Protein AF-A0A2J9PM62-F1 (afdb_monomer_lite)

pLDDT: mean 78.8, std 12.91, range [48.06, 93.06]

Structure (mmCIF, N/CA/C/O backbone):
data_AF-A0A2J9PM62-F1
#
_entry.id   AF-A0A2J9PM62-F1
#
loop_
_atom_site.group_PDB
_atom_site.id
_atom_site.type_symbol
_atom_site.label_atom_id
_atom_site.label_alt_id
_atom_site.label_comp_id
_atom_site.label_asym_id
_atom_site.label_entity_id
_atom_site.label_seq_id
_atom_site.pdbx_PDB_ins_code
_atom_site.Cartn_x
_atom_site.Cartn_y
_atom_site.Cartn_z
_atom_site.occupancy
_atom_site.B_iso_or_equiv
_atom_site.auth_seq_id
_atom_site.auth_comp_id
_atom_site.auth_asym_id
_atom_site.auth_atom_id
_atom_site.pdbx_PDB_model_num
ATOM 1 N N . MET A 1 1 ? -11.482 13.653 9.516 1.00 56.00 1 MET A N 1
ATOM 2 C CA . MET A 1 1 ? -10.081 13.637 9.024 1.00 56.00 1 MET A CA 1
ATOM 3 C C . MET A 1 1 ? -9.746 12.405 8.173 1.00 56.00 1 MET A C 1
ATOM 5 O O . MET A 1 1 ? -9.109 12.595 7.148 1.00 56.00 1 MET A O 1
ATOM 9 N N . LYS A 1 2 ? -10.224 11.191 8.514 1.00 48.06 2 LYS A N 1
ATOM 10 C CA . LYS A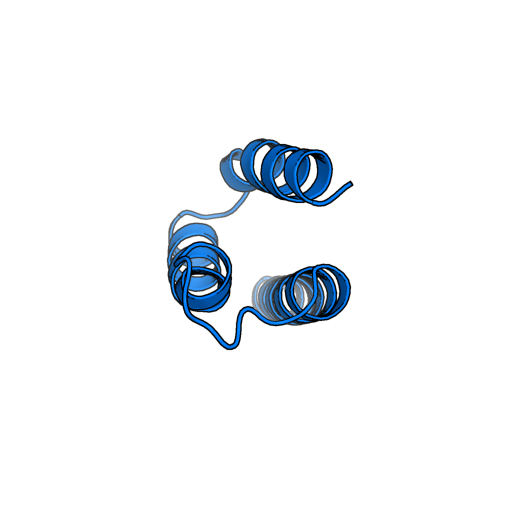 1 2 ? -9.979 9.933 7.765 1.00 48.06 2 LYS A CA 1
ATOM 11 C C . LYS A 1 2 ? -10.232 10.000 6.242 1.00 48.06 2 LYS A C 1
ATOM 13 O O . LYS A 1 2 ? -9.361 9.602 5.480 1.00 48.06 2 LYS A O 1
ATOM 18 N N . LEU A 1 3 ? -11.343 10.593 5.783 1.00 52.25 3 LEU A N 1
ATOM 19 C CA . LEU A 1 3 ? -11.646 10.718 4.341 1.00 52.25 3 LEU A CA 1
ATOM 20 C C . LEU A 1 3 ? -10.577 11.485 3.537 1.00 52.25 3 LEU A C 1
ATOM 22 O O . LEU A 1 3 ? -10.300 11.137 2.392 1.00 52.25 3 LEU A O 1
ATOM 26 N N . LYS A 1 4 ? -9.936 12.507 4.124 1.00 55.94 4 LYS A N 1
ATOM 27 C CA . LYS A 1 4 ? -8.901 13.295 3.427 1.00 55.94 4 LYS A CA 1
ATOM 28 C C . LYS A 1 4 ? -7.626 12.489 3.166 1.00 55.94 4 LYS A C 1
ATOM 30 O O . LYS A 1 4 ? -6.986 12.701 2.144 1.00 55.94 4 LYS A O 1
ATOM 35 N N . LEU A 1 5 ? -7.273 11.569 4.063 1.00 59.75 5 LEU A N 1
ATOM 36 C CA . LEU A 1 5 ? -6.056 10.757 3.964 1.00 59.75 5 LEU A CA 1
ATOM 37 C C . LEU A 1 5 ? -6.165 9.683 2.880 1.00 59.75 5 LEU A C 1
ATOM 39 O O . LEU A 1 5 ? -5.247 9.525 2.081 1.00 59.75 5 LEU A O 1
ATOM 43 N N . VAL A 1 6 ? -7.327 9.032 2.790 1.00 61.59 6 VAL A N 1
ATOM 44 C CA . VAL A 1 6 ? -7.641 8.097 1.697 1.00 61.59 6 VAL A CA 1
ATOM 45 C C . VAL A 1 6 ? -7.590 8.811 0.345 1.00 61.59 6 VAL A C 1
ATOM 47 O O . VAL A 1 6 ? -7.028 8.291 -0.615 1.00 61.59 6 VAL A O 1
ATOM 50 N N . SER A 1 7 ? -8.105 10.043 0.299 1.00 60.81 7 SER A N 1
ATOM 51 C CA . SER A 1 7 ? -8.093 10.872 -0.909 1.00 60.81 7 SER A CA 1
ATOM 52 C C . SER A 1 7 ? -6.667 11.188 -1.360 1.00 60.81 7 SER A C 1
ATOM 54 O O . SER A 1 7 ? -6.351 11.048 -2.535 1.00 60.81 7 SER A O 1
ATOM 56 N N . LEU A 1 8 ? -5.795 11.592 -0.429 1.00 64.56 8 LEU A N 1
ATOM 57 C CA . LEU A 1 8 ? -4.412 11.951 -0.738 1.00 64.56 8 LEU A CA 1
ATOM 58 C C . LEU A 1 8 ? -3.633 10.753 -1.302 1.00 64.56 8 LEU A C 1
ATOM 60 O O . LEU A 1 8 ? -2.977 10.885 -2.331 1.00 64.56 8 LEU A O 1
ATOM 64 N N . PHE A 1 9 ? -3.770 9.579 -0.677 1.00 69.00 9 PHE A N 1
ATOM 65 C CA . PHE A 1 9 ? -3.154 8.340 -1.160 1.00 69.00 9 PHE A CA 1
ATOM 66 C C . PHE A 1 9 ? -3.608 7.980 -2.572 1.00 69.00 9 PHE A C 1
ATOM 68 O O . PHE A 1 9 ? -2.781 7.665 -3.424 1.00 69.00 9 PHE A O 1
ATOM 75 N N . PHE A 1 10 ? -4.907 8.096 -2.847 1.00 70.56 10 PHE A N 1
ATOM 76 C CA . PHE A 1 10 ? -5.466 7.796 -4.161 1.00 70.56 10 PHE A CA 1
ATOM 77 C C . PHE A 1 10 ? -4.853 8.656 -5.279 1.00 70.56 10 PHE A C 1
ATOM 79 O O . PHE A 1 10 ? -4.578 8.154 -6.366 1.00 70.56 10 PHE A O 1
ATOM 86 N N . TYR A 1 11 ? -4.567 9.935 -5.012 1.00 73.56 11 TYR A N 1
ATOM 87 C CA . TYR A 1 11 ? -3.942 10.819 -6.003 1.00 73.56 11 TYR A CA 1
ATOM 88 C C . TYR A 1 11 ? -2.485 10.472 -6.312 1.00 73.56 11 TYR A C 1
ATOM 90 O O . TYR A 1 11 ? -2.051 10.682 -7.446 1.00 73.56 11 TYR A O 1
ATOM 98 N N . PHE A 1 12 ? -1.724 9.971 -5.336 1.00 77.50 12 PHE A N 1
ATOM 99 C CA . PHE A 1 12 ? -0.305 9.668 -5.534 1.00 77.50 12 PHE A CA 1
ATOM 100 C C . PHE A 1 12 ? -0.054 8.304 -6.179 1.00 77.50 12 PHE A C 1
ATOM 102 O O . PHE A 1 12 ? 0.959 8.130 -6.849 1.00 77.50 12 PHE A O 1
ATOM 109 N N . ARG A 1 13 ? -1.003 7.371 -6.065 1.00 81.50 13 ARG A N 1
ATOM 110 C CA . ARG A 1 13 ? -0.900 6.022 -6.643 1.00 81.50 13 ARG A CA 1
ATOM 111 C C . ARG A 1 13 ? -0.637 5.984 -8.139 1.00 81.50 13 ARG A C 1
ATOM 113 O O . ARG A 1 13 ? 0.137 5.157 -8.593 1.00 81.50 13 ARG A O 1
ATOM 120 N N . ARG A 1 14 ? -1.189 6.935 -8.898 1.00 83.81 14 ARG A N 1
ATOM 121 C CA . ARG A 1 14 ? -0.961 7.032 -10.353 1.00 83.81 14 ARG A CA 1
ATOM 122 C C . ARG A 1 14 ? 0.503 7.267 -10.751 1.00 83.81 14 ARG A C 1
ATOM 124 O O . ARG A 1 14 ? 0.812 7.214 -11.934 1.00 83.81 14 ARG A O 1
ATOM 131 N N . TYR A 1 15 ? 1.356 7.633 -9.795 1.00 87.25 15 TYR A N 1
ATOM 132 C CA . TYR A 1 15 ? 2.782 7.865 -10.010 1.00 87.25 15 TYR A CA 1
ATOM 133 C C . TYR A 1 15 ? 3.651 6.684 -9.572 1.00 87.25 15 TYR A C 1
ATOM 135 O O . TYR A 1 15 ? 4.867 6.746 -9.735 1.00 87.25 15 TYR A O 1
ATOM 143 N N . LEU A 1 16 ? 3.055 5.639 -8.998 1.00 88.06 16 LEU A N 1
ATOM 144 C CA . LEU A 1 16 ? 3.776 4.439 -8.605 1.00 88.06 16 LEU A CA 1
ATOM 145 C C . LEU A 1 16 ? 3.873 3.475 -9.796 1.00 88.06 16 LEU A C 1
ATOM 147 O O . LEU A 1 16 ? 2.930 3.396 -10.590 1.00 88.06 16 LEU A O 1
ATOM 151 N N . PRO A 1 17 ? 4.981 2.724 -9.913 1.00 91.25 17 PRO A N 1
ATOM 152 C CA . PRO A 1 17 ? 5.019 1.523 -10.737 1.00 91.25 17 PRO A CA 1
ATOM 153 C C . PRO A 1 17 ? 3.849 0.584 -10.400 1.00 91.25 17 PRO A C 1
ATOM 155 O O . PRO A 1 17 ? 3.405 0.521 -9.250 1.00 91.25 17 PRO A O 1
ATOM 158 N N . GLU A 1 18 ? 3.334 -0.125 -11.405 1.00 90.31 18 GLU A N 1
ATOM 159 C CA . GLU A 1 18 ? 2.115 -0.941 -11.286 1.00 90.31 18 GLU A CA 1
ATOM 160 C C . GLU A 1 18 ? 2.229 -2.015 -10.193 1.00 90.31 18 GLU A C 1
ATOM 162 O O . GLU A 1 18 ? 1.311 -2.198 -9.396 1.00 90.31 18 GLU A O 1
ATOM 167 N N . ASP A 1 19 ? 3.381 -2.677 -10.106 1.00 91.12 19 ASP A N 1
ATOM 168 C CA . ASP A 1 19 ? 3.720 -3.665 -9.082 1.00 91.12 19 ASP A CA 1
ATOM 169 C C . ASP A 1 19 ? 3.712 -3.061 -7.669 1.00 91.12 19 ASP A C 1
ATOM 171 O O . ASP A 1 19 ? 3.177 -3.657 -6.729 1.00 91.12 19 ASP A O 1
ATOM 175 N N . ILE A 1 20 ? 4.247 -1.849 -7.519 1.00 91.75 20 ILE A N 1
ATOM 176 C CA . ILE A 1 20 ? 4.280 -1.124 -6.247 1.00 91.75 20 ILE A CA 1
ATOM 177 C C . ILE A 1 20 ? 2.872 -0.682 -5.833 1.00 91.75 20 ILE A C 1
ATOM 179 O O . ILE A 1 20 ? 2.511 -0.837 -4.664 1.00 91.75 20 ILE A O 1
ATOM 183 N N . ASP A 1 21 ? 2.046 -0.191 -6.763 1.00 91.00 21 ASP A N 1
ATOM 184 C CA . ASP A 1 21 ? 0.652 0.174 -6.470 1.00 91.00 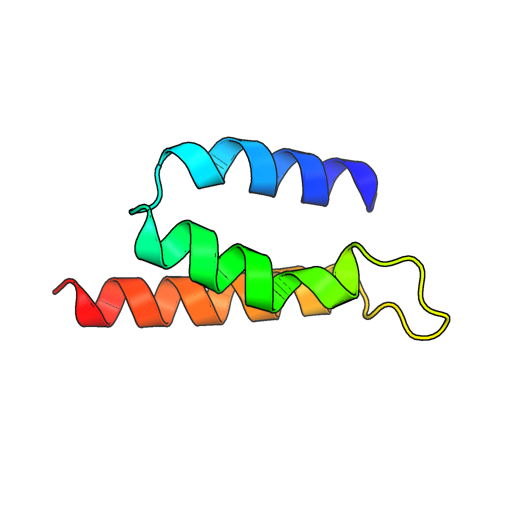21 ASP A CA 1
ATOM 185 C C . ASP A 1 21 ? -0.195 -1.045 -6.074 1.00 91.00 21 ASP A C 1
ATOM 187 O O . ASP A 1 21 ? -0.937 -1.001 -5.086 1.00 91.00 21 ASP A O 1
ATOM 191 N N . LEU A 1 22 ? -0.057 -2.166 -6.786 1.00 90.88 22 LEU A N 1
ATOM 192 C CA . LEU A 1 22 ? -0.745 -3.421 -6.465 1.00 90.88 22 LEU A CA 1
ATOM 193 C C . LEU A 1 22 ? -0.376 -3.930 -5.069 1.00 90.88 22 LEU A C 1
ATOM 195 O O . LEU A 1 22 ? -1.261 -4.215 -4.256 1.00 90.88 22 LEU A O 1
ATOM 199 N N . ASN A 1 23 ? 0.917 -3.977 -4.757 1.00 92.25 23 ASN A N 1
ATOM 200 C CA . ASN A 1 23 ? 1.401 -4.425 -3.453 1.00 92.25 23 ASN A CA 1
ATOM 201 C C . ASN A 1 23 ? 0.947 -3.489 -2.325 1.00 92.25 23 ASN A C 1
ATOM 203 O O . ASN A 1 23 ? 0.444 -3.953 -1.298 1.00 92.25 23 ASN A O 1
ATOM 207 N N . LEU A 1 24 ? 1.017 -2.171 -2.541 1.00 90.19 24 LEU A N 1
ATOM 208 C CA . LEU A 1 24 ? 0.497 -1.184 -1.596 1.00 90.19 24 LEU A CA 1
ATOM 209 C C . LEU A 1 24 ? -1.024 -1.328 -1.401 1.00 90.19 24 LEU A C 1
ATOM 211 O O . LEU A 1 24 ? -1.526 -1.151 -0.294 1.00 90.19 24 LEU A O 1
ATOM 215 N N . SER A 1 25 ? -1.774 -1.668 -2.453 1.00 88.19 25 SER A N 1
ATOM 216 C CA . SER A 1 25 ? -3.224 -1.926 -2.385 1.00 88.19 25 SER A CA 1
ATOM 217 C C . SER A 1 25 ? -3.552 -3.123 -1.526 1.00 88.19 25 SER A C 1
ATOM 219 O O . SER A 1 25 ? -4.414 -3.025 -0.656 1.00 88.19 25 SER A O 1
ATOM 221 N N . SER A 1 26 ? -2.845 -4.228 -1.739 1.00 89.56 26 SER A N 1
ATOM 222 C CA . SER A 1 26 ? -3.034 -5.432 -0.941 1.00 89.56 26 SER A CA 1
ATOM 223 C C . SER A 1 26 ? -2.697 -5.184 0.529 1.00 89.56 26 SER A C 1
ATOM 225 O O . SER A 1 26 ? -3.412 -5.655 1.410 1.00 89.56 26 SER A O 1
ATOM 227 N N . LEU A 1 27 ? -1.635 -4.419 0.798 1.00 89.31 27 LEU A N 1
ATOM 228 C CA . LEU A 1 27 ? -1.184 -4.093 2.150 1.00 89.31 27 LEU A CA 1
ATOM 229 C C . LEU A 1 27 ? -2.204 -3.244 2.920 1.00 89.31 27 LEU A C 1
ATOM 231 O O . LEU A 1 27 ? -2.423 -3.457 4.111 1.00 89.31 27 LEU A O 1
ATOM 235 N N . LEU A 1 28 ? -2.828 -2.282 2.238 1.00 86.31 28 LEU A N 1
ATOM 236 C CA . LEU A 1 28 ? -3.776 -1.350 2.845 1.00 86.31 28 LEU A CA 1
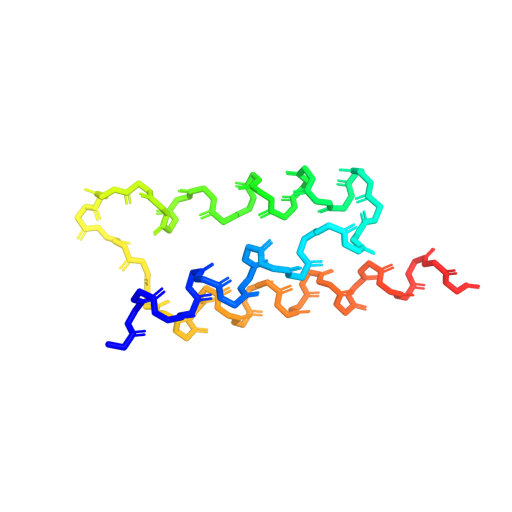ATOM 237 C C . LEU A 1 28 ? -5.229 -1.834 2.797 1.00 86.31 28 LEU A C 1
ATOM 239 O O . LEU A 1 28 ? -6.079 -1.232 3.447 1.00 86.31 28 LEU A O 1
ATOM 243 N N . LEU A 1 29 ? -5.531 -2.926 2.087 1.00 83.94 29 LEU A N 1
ATOM 244 C CA . LEU A 1 29 ? -6.883 -3.481 1.965 1.00 83.94 29 LEU A CA 1
ATOM 245 C C . LEU A 1 29 ? -7.617 -3.626 3.316 1.00 83.94 29 LEU A C 1
ATOM 247 O O . LEU A 1 29 ? -8.760 -3.173 3.399 1.00 83.94 29 LEU A O 1
ATOM 251 N N . PRO A 1 30 ? -6.987 -4.132 4.398 1.00 81.94 30 PRO A N 1
ATOM 252 C CA . PRO A 1 30 ? -7.649 -4.255 5.701 1.00 81.94 30 PRO A CA 1
ATOM 253 C C . PRO A 1 30 ? -8.085 -2.918 6.322 1.00 81.94 30 PRO A C 1
ATOM 255 O O . PRO A 1 30 ? -8.955 -2.895 7.183 1.00 81.94 30 PRO A O 1
ATOM 258 N N . TYR A 1 31 ? -7.495 -1.798 5.896 1.00 76.88 31 TYR A N 1
ATOM 259 C CA . TYR A 1 31 ? -7.850 -0.456 6.369 1.00 76.88 31 TYR A CA 1
ATOM 260 C C . TYR A 1 31 ? -9.044 0.140 5.616 1.00 76.88 31 TYR A C 1
ATOM 262 O O . TYR A 1 31 ? -9.641 1.111 6.083 1.00 76.88 31 TYR A O 1
ATOM 270 N N . TYR A 1 32 ? -9.380 -0.421 4.451 1.00 72.75 32 TYR A N 1
ATOM 271 C CA 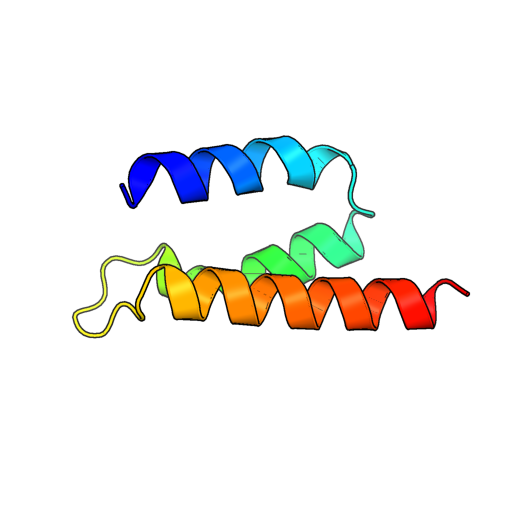. TYR A 1 32 ? -10.535 -0.025 3.645 1.00 72.75 32 TYR A CA 1
ATOM 272 C C . TYR A 1 32 ? -11.769 -0.878 3.924 1.00 72.75 32 TYR A C 1
ATOM 274 O O . TYR A 1 32 ? -12.888 -0.415 3.714 1.00 72.75 32 TYR A O 1
ATOM 282 N N . LEU A 1 33 ? -11.576 -2.105 4.409 1.00 76.25 33 LEU A N 1
ATOM 283 C CA . LEU A 1 33 ? -12.661 -2.960 4.872 1.00 76.25 33 LEU A CA 1
ATOM 284 C C . LEU A 1 33 ? -13.151 -2.439 6.234 1.00 76.25 33 LEU A C 1
ATOM 286 O O . LEU A 1 33 ? -12.351 -2.160 7.127 1.00 76.25 33 LEU A O 1
ATOM 290 N N . GLU A 1 34 ? -14.460 -2.229 6.388 1.00 65.00 34 GLU A N 1
ATOM 291 C CA . GLU A 1 34 ? -15.097 -1.804 7.648 1.00 65.00 34 GLU A CA 1
ATOM 292 C C . GLU A 1 34 ? -15.151 -2.952 8.672 1.00 65.00 34 GLU A C 1
ATOM 294 O O . GLU A 1 34 ? -16.216 -3.313 9.161 1.00 65.00 34 GLU A O 1
ATOM 299 N N . ASP A 1 35 ? -14.003 -3.548 8.997 1.00 63.34 35 ASP A N 1
ATOM 300 C CA . ASP A 1 35 ? -13.905 -4.534 10.073 1.00 63.34 35 ASP A CA 1
ATOM 301 C C . ASP A 1 35 ? -13.763 -3.849 11.442 1.00 63.34 35 ASP A C 1
ATOM 303 O O . ASP A 1 35 ? -13.129 -2.799 11.585 1.00 63.34 35 ASP A O 1
ATOM 307 N N . GLU A 1 36 ? -14.312 -4.477 12.487 1.00 57.38 36 GLU A N 1
ATOM 308 C CA . GLU A 1 36 ? -14.403 -3.953 13.866 1.00 57.38 36 GLU A CA 1
ATOM 309 C C . GLU A 1 36 ? -13.046 -3.617 14.529 1.00 57.38 36 GLU A C 1
ATOM 311 O O . GLU A 1 36 ? -12.999 -3.035 15.613 1.00 57.38 36 GLU A O 1
ATOM 316 N N . LYS A 1 37 ? -11.925 -3.949 13.875 1.00 61.72 37 LYS A N 1
ATOM 317 C CA . LYS A 1 37 ? -10.554 -3.607 14.282 1.00 61.72 37 LYS A CA 1
ATOM 318 C C . LYS A 1 37 ? -9.809 -2.805 13.215 1.00 61.72 37 LYS A C 1
ATOM 320 O O . LYS A 1 37 ? -8.617 -3.024 13.012 1.00 61.72 37 LYS A O 1
ATOM 325 N N . GLN A 1 38 ? -10.495 -1.887 12.531 1.00 61.25 38 GLN A N 1
ATOM 326 C CA . GLN A 1 38 ? -9.840 -0.942 11.629 1.00 61.25 38 GLN A CA 1
ATOM 327 C C . GLN A 1 38 ? -8.687 -0.235 12.356 1.00 61.25 38 GLN A C 1
ATOM 329 O O . GLN A 1 38 ? -8.938 0.506 13.317 1.00 61.25 38 GLN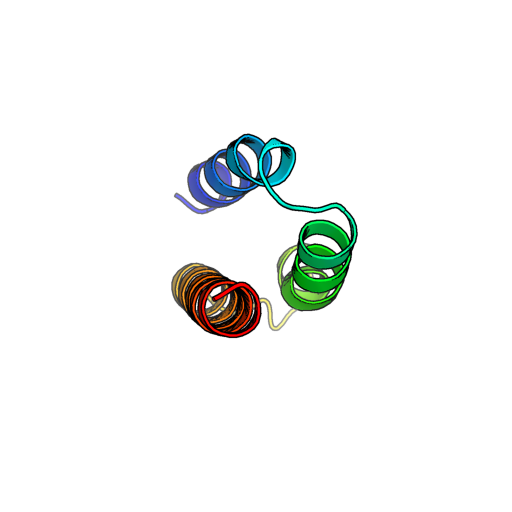 A O 1
ATOM 334 N N . PRO A 1 39 ? -7.436 -0.424 11.910 1.00 65.25 39 PRO A N 1
ATOM 335 C CA . PRO A 1 39 ? -6.317 0.242 12.540 1.00 65.25 39 PRO A CA 1
ATOM 336 C C . PRO A 1 39 ? -6.409 1.757 12.289 1.00 65.25 39 PRO A C 1
ATOM 338 O O . PRO A 1 39 ? -7.131 2.243 11.407 1.00 65.25 39 PRO A O 1
ATOM 341 N N . SER A 1 40 ? -5.745 2.540 13.131 1.00 79.44 40 SER A N 1
ATOM 342 C CA . SER A 1 40 ? -5.828 3.997 13.090 1.00 79.44 40 SER A CA 1
ATOM 343 C C . SER A 1 40 ? -5.301 4.557 11.763 1.00 79.44 40 SER A C 1
ATOM 345 O O . SER A 1 40 ? -4.502 3.936 11.058 1.00 79.44 40 SER A O 1
ATOM 347 N N . ALA A 1 41 ? -5.733 5.773 11.418 1.00 77.75 41 ALA A N 1
ATOM 348 C CA . ALA A 1 41 ? -5.25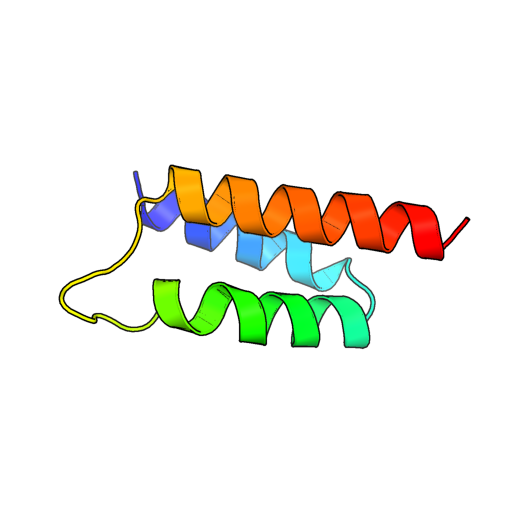0 6.445 10.211 1.00 77.75 41 ALA A CA 1
ATOM 349 C C . ALA A 1 41 ? -3.719 6.616 10.226 1.00 77.75 41 ALA A C 1
ATOM 351 O O . ALA A 1 41 ? -3.087 6.537 9.177 1.00 77.75 41 ALA A O 1
ATOM 352 N N . ASP A 1 42 ? -3.133 6.792 11.411 1.00 82.94 42 ASP A N 1
ATOM 353 C CA . ASP A 1 42 ? -1.692 6.958 11.590 1.00 82.94 42 ASP A CA 1
ATOM 354 C C . ASP A 1 42 ? -0.937 5.644 11.357 1.00 82.94 42 ASP A C 1
ATOM 356 O O . ASP A 1 42 ? 0.130 5.639 10.746 1.00 82.94 42 ASP A O 1
ATOM 360 N N . GLU A 1 43 ? -1.506 4.509 11.774 1.00 84.44 43 GLU A N 1
ATOM 361 C CA . GLU A 1 43 ? -0.949 3.184 11.477 1.00 84.44 43 GLU A CA 1
ATOM 362 C C . GLU A 1 43 ? -0.965 2.898 9.973 1.00 84.44 43 GLU A C 1
ATOM 364 O O . GLU A 1 43 ? 0.026 2.398 9.444 1.00 84.44 43 GLU A O 1
ATOM 369 N N . MET A 1 44 ? -2.043 3.276 9.277 1.00 84.31 44 MET A N 1
ATOM 370 C CA . MET A 1 44 ? -2.154 3.139 7.819 1.00 84.31 44 MET A CA 1
ATOM 371 C C . MET A 1 44 ? -1.062 3.935 7.099 1.00 84.31 44 MET A C 1
ATOM 373 O O . MET A 1 44 ? -0.381 3.416 6.216 1.00 84.31 44 MET A O 1
ATOM 377 N N . VAL A 1 45 ? -0.882 5.198 7.499 1.00 85.38 45 VAL A N 1
ATOM 378 C CA . VAL A 1 45 ? 0.131 6.090 6.924 1.00 85.38 45 VAL A CA 1
ATOM 379 C C . VAL A 1 45 ? 1.528 5.550 7.191 1.00 85.38 45 VAL A C 1
ATOM 381 O O . VAL A 1 45 ? 2.315 5.432 6.261 1.00 85.38 45 VAL A O 1
ATOM 384 N N . ASN A 1 46 ? 1.830 5.167 8.433 1.00 88.69 46 ASN A N 1
ATOM 385 C CA . ASN A 1 46 ? 3.140 4.625 8.787 1.00 88.69 46 ASN A CA 1
ATOM 386 C C . ASN A 1 46 ? 3.468 3.345 8.013 1.00 88.69 46 ASN A C 1
ATOM 388 O O . ASN A 1 46 ? 4.610 3.160 7.593 1.00 88.69 46 ASN A O 1
ATOM 392 N N . LEU A 1 47 ? 2.484 2.464 7.825 1.00 89.56 47 LEU A N 1
ATOM 393 C CA . LEU A 1 47 ? 2.660 1.228 7.072 1.00 89.56 47 LEU A CA 1
ATOM 394 C C . LEU A 1 47 ? 2.965 1.514 5.596 1.00 89.56 47 LEU A C 1
ATOM 396 O O . LEU A 1 47 ? 3.931 0.983 5.049 1.00 89.56 47 LEU A O 1
ATOM 400 N N . ALA A 1 48 ? 2.184 2.400 4.979 1.00 89.44 48 ALA A N 1
ATOM 401 C CA . ALA A 1 48 ? 2.378 2.812 3.597 1.00 89.44 48 ALA A CA 1
ATOM 402 C C . ALA A 1 48 ? 3.724 3.520 3.371 1.00 89.44 48 ALA A C 1
ATOM 404 O O . ALA A 1 48 ? 4.418 3.214 2.404 1.00 89.44 48 ALA A O 1
ATOM 405 N N . THR A 1 49 ? 4.122 4.423 4.273 1.00 90.38 49 THR A N 1
ATOM 406 C CA . THR A 1 49 ? 5.409 5.129 4.196 1.00 90.38 49 THR A CA 1
ATOM 407 C C . THR A 1 49 ? 6.575 4.150 4.247 1.00 90.38 49 THR A C 1
ATOM 409 O O . THR A 1 49 ? 7.426 4.187 3.366 1.00 90.38 49 THR A O 1
ATOM 412 N N . LYS A 1 50 ? 6.588 3.217 5.209 1.00 93.06 50 LYS A N 1
ATOM 413 C CA . LYS A 1 50 ? 7.657 2.208 5.318 1.00 93.06 50 LYS A CA 1
ATOM 414 C C . LYS A 1 50 ? 7.765 1.334 4.072 1.00 93.06 50 LYS A C 1
ATOM 416 O O . LYS A 1 50 ? 8.871 1.023 3.640 1.00 93.06 50 LYS A O 1
ATOM 421 N N . PHE A 1 51 ? 6.626 0.935 3.507 1.00 92.88 51 PHE A N 1
ATOM 422 C CA . PHE A 1 51 ? 6.596 0.160 2.271 1.00 92.88 51 PHE A CA 1
ATOM 423 C C . PHE A 1 51 ? 7.214 0.941 1.103 1.00 92.88 51 PHE A C 1
ATOM 425 O O . PHE A 1 51 ? 8.077 0.416 0.406 1.00 92.88 51 PHE A O 1
ATOM 432 N N . LEU A 1 52 ? 6.825 2.205 0.922 1.00 90.94 52 LEU A N 1
ATOM 433 C CA . LEU A 1 52 ? 7.342 3.049 -0.157 1.00 90.94 52 LEU A CA 1
ATOM 434 C C . LEU A 1 52 ? 8.829 3.383 0.022 1.00 90.94 52 LEU A C 1
ATOM 436 O O . LEU A 1 52 ? 9.576 3.334 -0.948 1.00 90.94 52 LEU A O 1
ATOM 440 N N . GLU A 1 53 ? 9.280 3.663 1.246 1.00 92.75 53 GLU A N 1
ATOM 441 C CA . GLU A 1 53 ? 10.701 3.879 1.550 1.00 92.75 53 GLU A CA 1
ATOM 442 C C . GLU A 1 53 ? 11.553 2.648 1.225 1.00 92.75 53 GLU A C 1
ATOM 444 O O . GLU A 1 53 ? 12.678 2.785 0.749 1.00 92.75 53 GLU A O 1
ATOM 449 N N . GLN A 1 54 ? 11.031 1.447 1.485 1.00 92.00 54 GLN A N 1
ATOM 450 C CA . GLN A 1 54 ? 11.707 0.205 1.126 1.00 92.00 54 GLN A CA 1
ATOM 451 C C . GLN A 1 54 ? 11.739 0.012 -0.392 1.00 92.00 54 GLN A C 1
ATOM 453 O O . GLN A 1 54 ? 12.806 -0.242 -0.941 1.00 92.00 54 GLN A O 1
ATOM 458 N N . ALA A 1 55 ? 10.603 0.205 -1.068 1.00 89.94 55 ALA A N 1
ATOM 459 C CA . ALA A 1 55 ? 10.526 0.115 -2.522 1.00 89.94 55 ALA A CA 1
ATOM 460 C C . ALA A 1 55 ? 11.510 1.083 -3.198 1.00 89.94 55 ALA A C 1
ATOM 462 O O . ALA A 1 55 ? 12.221 0.695 -4.113 1.00 89.94 55 ALA A O 1
ATOM 463 N N . MET A 1 56 ? 11.632 2.319 -2.707 1.00 87.44 56 MET A N 1
ATOM 464 C CA . MET A 1 56 ? 12.587 3.290 -3.253 1.00 87.44 56 MET A CA 1
ATOM 465 C C . MET A 1 56 ? 14.047 2.826 -3.167 1.00 87.44 56 MET A C 1
ATOM 467 O O . MET A 1 56 ? 14.806 3.097 -4.088 1.00 87.44 56 MET A O 1
ATOM 471 N N . LYS A 1 57 ? 14.438 2.114 -2.102 1.00 90.62 57 LYS A N 1
ATOM 472 C CA . LYS A 1 57 ? 15.805 1.578 -1.950 1.00 90.62 57 LYS A CA 1
ATOM 473 C C . LYS A 1 57 ? 16.110 0.423 -2.897 1.00 90.62 57 LYS A C 1
ATOM 475 O O . LYS A 1 57 ? 17.267 0.188 -3.201 1.00 90.62 57 LYS A O 1
ATOM 480 N N . GLU A 1 58 ? 15.093 -0.330 -3.304 1.00 81.75 58 GLU A N 1
ATOM 481 C CA . GLU A 1 58 ? 15.243 -1.458 -4.233 1.00 81.75 58 GLU A CA 1
ATOM 482 C C . GLU A 1 58 ? 15.305 -1.000 -5.700 1.00 81.75 58 GLU A C 1
ATOM 484 O O . GLU A 1 58 ? 15.702 -1.774 -6.567 1.00 81.75 58 GLU A O 1
ATOM 489 N N . TYR A 1 59 ? 14.927 0.255 -5.969 1.00 68.31 59 TYR A N 1
ATOM 490 C CA . TYR A 1 59 ? 15.000 0.901 -7.282 1.00 68.31 59 TYR A CA 1
ATOM 491 C C . TYR A 1 59 ? 16.296 1.718 -7.505 1.00 68.31 59 TYR A C 1
ATOM 493 O O . TYR A 1 59 ? 16.484 2.231 -8.611 1.00 68.31 59 TYR A O 1
ATOM 501 N N . GLU A 1 60 ? 17.169 1.847 -6.493 1.00 57.81 60 GLU A N 1
ATOM 502 C CA . GLU A 1 60 ? 18.544 2.387 -6.606 1.00 57.81 60 GLU A CA 1
ATOM 503 C C . GLU A 1 60 ? 19.561 1.291 -6.959 1.00 57.81 60 GLU A C 1
ATOM 505 O O . GLU A 1 60 ? 20.451 1.576 -7.797 1.00 57.81 60 GLU A O 1
#

Secondary structure (DSSP, 8-state):
-HHHHHHHHHHHHTTS-HHHHHHHHHHHHHHHS--TTPPPHHHHHHHHHHHHHHHHHH--

Radius of gyration: 11.81 Å; chains: 1; bounding box: 34×19×26 Å

Organism: NCBI:txid1377

Sequence (60 aa):
MKLKLVSLFFYFRRYLPEDIDLNLSSLLLPYYLEDEKQPSADEMVNLATKFLEQAMKEYE

Foldseek 3Di:
DLVVLVVVVVVCLVVDDPVLSVVLCVQCVLCVDPDPCNDDSVVNVVSSVVSVVVVVVVVD